Protein AF-Q4SZR5-F1 (afdb_monomer)

Radius of gyration: 27.0 Å; Cα contacts (8 Å, |Δi|>4): 43; chains: 1; bounding box: 65×25×74 Å

Solvent-accessible surface area (backbone atoms only — not comparable to full-atom values): 6116 Å² total; per-residue (Å²): 130,92,48,70,68,60,53,51,50,53,51,52,52,53,49,54,50,51,52,49,64,66,45,40,32,75,77,61,50,35,45,75,34,70,40,99,82,68,83,51,76,39,70,41,80,87,56,91,42,69,51,39,55,54,49,53,54,49,49,46,46,62,72,43,50,47,54,50,49,53,51,50,52,53,53,48,53,51,54,52,52,54,50,52,50,53,51,52,54,50,51,51,54,53,52,50,55,52,53,55,56,54,57,75,66,70,121

Secondary structure (DSSP, 8-state):
---HHHHHHHHHHHHHHHHHHHHTTTTTSS-EEE-TTSS-EEE-TT---HHHHHHHHHHHIIIIIHHHHHHHHHHHHHHHHHHHHHHHHHHHHHHHHHHHHHHHT--

Mean predicted aligned error: 8.7 Å

Nearest PDB structures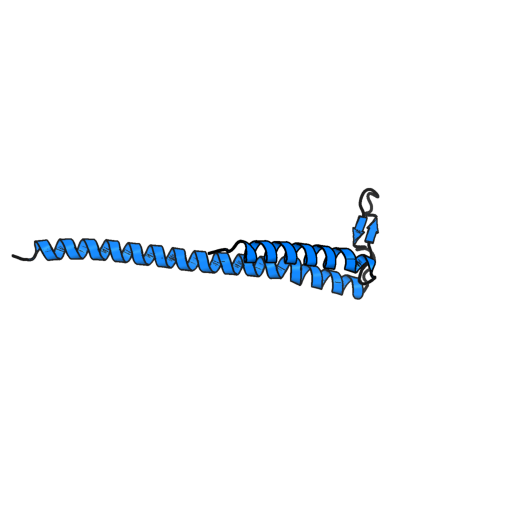 (foldseek):
  2z73-assembly1_A  TM=9.036E-01  e=9.164E-04  unclassified
  2ziy-assembly1_A  TM=9.005E-01  e=2.629E-03  unclassified
  9epq-assembly1_R  TM=8.515E-01  e=2.999E-03  Hasarius adansoni
  8gcp-assembly1_R  TM=8.407E-01  e=5.813E-02  Homo sapiens
  7d7m-assembly1_A  TM=8.145E-01  e=2.476E-01  Homo sapiens

InterPro domains:
  IPR000276 G protein-coupled receptor, rhodopsin-like [PF00001] (2-86)
  IPR002962 Peropsin [PR01244] (52-66)
  IPR002962 Peropsin [PR01244] (89-103)
  IPR017452 GPCR, rhodopsin-like, 7TM [PS50262] (1-107)
  IPR050125 G-protein coupled receptor opsins [PTHR24240] (8-89)

Foldseek 3Di:
DDDPVNVVVVVVVVVVVVVVLVCCCVVPLWHWDQDPVNPDIDTPPVDPDPSHVVSVVVCCVPVPVVVVVVVVVVVVVVVVVVVVVVVVVVVVVVVVVVVVVVVVVPD

Structure (mmCIF, N/CA/C/O backbone):
data_AF-Q4SZR5-F1
#
_entry.id   AF-Q4SZR5-F1
#
loop_
_atom_site.group_PDB
_atom_site.id
_atom_site.type_symbol
_atom_site.label_atom_id
_atom_site.label_alt_id
_atom_site.label_comp_id
_atom_site.label_asym_id
_atom_site.label_entity_id
_atom_site.label_seq_id
_atom_site.pdbx_PDB_ins_code
_atom_site.Cartn_x
_atom_site.Cartn_y
_atom_site.Cartn_z
_atom_site.occupancy
_atom_site.B_iso_or_equiv
_atom_site.auth_seq_id
_atom_site.auth_comp_id
_atom_site.auth_asym_id
_atom_site.auth_atom_id
_atom_site.pdbx_PDB_model_num
ATOM 1 N N . LYS A 1 1 ? -18.485 -6.786 11.011 1.00 60.16 1 LYS A N 1
ATOM 2 C CA . LYS A 1 1 ? -18.018 -8.195 10.961 1.00 60.16 1 LYS A CA 1
ATOM 3 C C . LYS A 1 1 ? -17.189 -8.350 9.696 1.00 60.16 1 LYS A C 1
ATOM 5 O O . LYS A 1 1 ? -17.708 -8.004 8.644 1.00 60.16 1 LYS A O 1
ATOM 10 N N . MET A 1 2 ? -15.927 -8.775 9.785 1.00 72.12 2 MET A N 1
ATOM 11 C CA . MET A 1 2 ? -15.137 -9.056 8.581 1.00 72.12 2 MET A CA 1
ATOM 12 C C . MET A 1 2 ? -15.718 -10.304 7.918 1.00 72.12 2 MET A C 1
ATOM 14 O O . MET A 1 2 ? -15.687 -11.383 8.505 1.00 72.12 2 MET A O 1
ATOM 18 N N . THR A 1 3 ? -16.331 -10.147 6.749 1.00 91.81 3 THR A N 1
ATOM 19 C CA . THR A 1 3 ? -16.815 -11.280 5.960 1.00 91.81 3 THR A CA 1
ATOM 20 C C . THR A 1 3 ? -15.636 -11.893 5.207 1.00 91.81 3 THR A C 1
ATOM 22 O O . THR A 1 3 ? -14.695 -11.196 4.821 1.00 91.81 3 THR A O 1
ATOM 25 N N . VAL A 1 4 ? -15.678 -13.207 4.978 1.00 88.38 4 VAL A N 1
ATOM 26 C CA . VAL A 1 4 ? -14.623 -13.932 4.241 1.00 88.38 4 VAL A CA 1
ATOM 27 C C . VAL A 1 4 ? -14.418 -13.345 2.837 1.00 88.38 4 VAL A C 1
ATOM 29 O O . VAL A 1 4 ? -13.298 -13.284 2.340 1.00 88.38 4 VAL A O 1
ATOM 32 N N . GLN A 1 5 ? -15.490 -12.830 2.229 1.00 88.12 5 GLN A N 1
ATOM 33 C CA . GLN A 1 5 ? -15.441 -12.140 0.940 1.00 88.12 5 GLN A CA 1
ATOM 34 C C . GLN A 1 5 ? -14.545 -10.895 0.984 1.00 88.12 5 GLN A C 1
ATOM 36 O O . GLN A 1 5 ? -13.669 -10.752 0.135 1.00 88.12 5 GLN A O 1
ATOM 41 N N . SER A 1 6 ? -14.704 -10.026 1.988 1.00 89.12 6 SER A N 1
ATOM 42 C CA . SER A 1 6 ? -13.860 -8.833 2.135 1.00 89.12 6 SER A CA 1
ATOM 43 C C . SER A 1 6 ? -12.396 -9.191 2.392 1.00 89.12 6 SER A C 1
ATOM 45 O O . SER A 1 6 ? -11.511 -8.563 1.823 1.00 89.12 6 SER A O 1
ATOM 47 N N . TYR A 1 7 ? -12.129 -10.223 3.197 1.00 91.25 7 TYR A N 1
ATOM 48 C CA . TYR A 1 7 ? -10.766 -10.696 3.464 1.00 91.25 7 TYR A CA 1
ATOM 49 C C . TYR A 1 7 ? -10.051 -11.173 2.190 1.00 91.25 7 TYR A C 1
ATOM 51 O O . TYR A 1 7 ? -8.935 -10.740 1.903 1.00 91.25 7 TYR A O 1
ATOM 59 N N . ASN A 1 8 ? -10.722 -11.998 1.382 1.00 92.88 8 ASN A N 1
ATOM 60 C CA . ASN A 1 8 ? -10.159 -12.495 0.126 1.00 92.88 8 ASN A CA 1
ATOM 61 C C . ASN A 1 8 ? -9.913 -11.367 -0.887 1.00 92.88 8 ASN A C 1
ATOM 63 O O . ASN A 1 8 ? -8.898 -11.383 -1.581 1.00 92.88 8 ASN A O 1
ATOM 67 N N . LEU A 1 9 ? -10.799 -10.366 -0.945 1.00 93.31 9 LEU A N 1
ATOM 68 C CA . LEU A 1 9 ? -10.613 -9.189 -1.801 1.00 93.31 9 LEU A CA 1
ATOM 69 C C . LEU A 1 9 ? -9.377 -8.375 -1.401 1.00 93.31 9 LEU A C 1
ATOM 71 O O . LEU A 1 9 ? -8.627 -7.949 -2.276 1.00 93.31 9 LEU A O 1
ATOM 75 N N . LEU A 1 10 ? -9.129 -8.196 -0.100 1.00 92.00 10 LEU A N 1
ATOM 76 C CA . LEU A 1 10 ? -7.938 -7.494 0.392 1.00 92.00 10 LEU A CA 1
ATOM 77 C C . LEU A 1 10 ? -6.648 -8.235 0.022 1.00 92.00 10 LEU A C 1
ATOM 79 O O . LEU A 1 10 ? -5.690 -7.607 -0.426 1.00 92.00 10 LEU A O 1
ATOM 83 N N . ILE A 1 11 ? -6.633 -9.564 0.158 1.00 94.06 11 ILE A N 1
ATOM 84 C CA . ILE A 1 11 ? -5.483 -10.385 -0.247 1.00 94.06 11 ILE A CA 1
ATOM 85 C C . ILE A 1 11 ? -5.248 -10.276 -1.751 1.00 94.06 11 ILE A C 1
ATOM 87 O O . ILE A 1 11 ? -4.120 -10.034 -2.178 1.00 94.06 11 ILE A O 1
ATOM 91 N N . ALA A 1 12 ? -6.300 -10.434 -2.555 1.00 95.38 12 ALA A N 1
ATOM 92 C CA . ALA A 1 12 ? -6.191 -10.332 -4.004 1.00 95.38 12 ALA A CA 1
ATOM 93 C C . ALA A 1 12 ? -5.672 -8.947 -4.426 1.00 95.38 12 ALA A C 1
ATOM 95 O O . ALA A 1 12 ? -4.765 -8.860 -5.251 1.00 95.38 12 ALA A O 1
ATOM 96 N N . ALA A 1 13 ? -6.174 -7.872 -3.812 1.00 92.56 13 ALA A N 1
ATOM 97 C CA . ALA A 1 13 ? -5.692 -6.515 -4.055 1.00 92.56 13 ALA A CA 1
ATOM 98 C C . ALA A 1 13 ? -4.209 -6.346 -3.682 1.00 92.56 13 ALA A C 1
ATOM 100 O O . ALA A 1 13 ? -3.456 -5.744 -4.447 1.00 92.56 13 ALA A O 1
ATOM 101 N N . ALA A 1 14 ? -3.766 -6.915 -2.555 1.00 92.88 14 ALA A N 1
ATOM 102 C CA . ALA A 1 14 ? -2.364 -6.873 -2.141 1.00 92.88 14 ALA A CA 1
ATOM 103 C C . ALA A 1 14 ? -1.445 -7.599 -3.139 1.00 92.88 14 ALA A C 1
ATOM 105 O O . ALA A 1 14 ? -0.398 -7.064 -3.509 1.00 92.88 14 ALA A O 1
ATOM 106 N N . TRP A 1 15 ? -1.857 -8.773 -3.625 1.00 95.56 15 TRP A N 1
ATOM 107 C CA . TRP A 1 15 ? -1.125 -9.515 -4.655 1.00 95.56 15 TRP A CA 1
ATOM 108 C C . TRP A 1 15 ? -1.050 -8.759 -5.978 1.00 95.56 15 TRP A C 1
ATOM 110 O O . TRP A 1 15 ? 0.034 -8.630 -6.543 1.00 95.56 15 TRP A O 1
ATOM 120 N N . LEU A 1 16 ? -2.176 -8.223 -6.459 1.00 95.06 16 LEU A N 1
ATOM 121 C CA . LEU A 1 16 ? -2.212 -7.437 -7.694 1.00 95.06 16 LEU A CA 1
ATOM 122 C C . LEU A 1 16 ? -1.304 -6.211 -7.596 1.00 95.06 16 LEU A C 1
ATOM 124 O O . LEU A 1 16 ? -0.533 -5.941 -8.513 1.00 95.06 16 LEU A O 1
ATOM 128 N N . ASN A 1 17 ? -1.341 -5.515 -6.462 1.00 93.25 17 ASN A N 1
ATOM 129 C CA . ASN A 1 17 ? -0.466 -4.384 -6.194 1.00 93.25 17 ASN A CA 1
ATOM 130 C C . ASN A 1 17 ? 1.021 -4.804 -6.176 1.00 93.25 17 ASN A C 1
ATOM 132 O O . ASN A 1 17 ? 1.849 -4.143 -6.800 1.00 93.25 17 ASN A O 1
ATOM 136 N N . ALA A 1 18 ? 1.371 -5.931 -5.547 1.00 92.44 18 ALA A N 1
ATOM 137 C CA . ALA A 1 18 ? 2.746 -6.440 -5.523 1.00 92.44 18 ALA A CA 1
ATOM 138 C C . ALA A 1 18 ? 3.268 -6.831 -6.921 1.00 92.44 18 ALA A C 1
ATOM 140 O O . ALA A 1 18 ? 4.397 -6.495 -7.290 1.00 92.44 18 ALA A O 1
ATOM 141 N N . VAL A 1 19 ? 2.446 -7.503 -7.730 1.00 93.88 19 VAL A N 1
ATOM 142 C CA . VAL A 1 19 ? 2.802 -7.882 -9.109 1.00 93.88 19 VAL A CA 1
ATOM 143 C C . VAL A 1 19 ? 2.910 -6.646 -10.004 1.00 93.88 19 VAL A C 1
ATOM 145 O O . VAL A 1 19 ? 3.837 -6.536 -10.808 1.00 93.88 19 VAL A O 1
ATOM 148 N N . PHE A 1 20 ? 2.011 -5.676 -9.835 1.00 93.31 20 PHE A N 1
ATOM 149 C CA . PHE A 1 20 ? 2.057 -4.415 -10.566 1.00 93.31 20 PHE A CA 1
ATO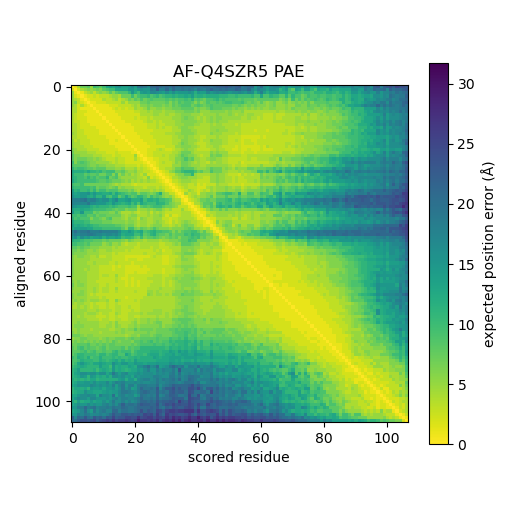M 150 C C . PHE A 1 20 ? 3.371 -3.672 -10.297 1.00 93.31 20 PHE A C 1
ATOM 152 O O . PHE A 1 20 ? 4.134 -3.428 -11.227 1.00 93.31 20 PHE A O 1
ATOM 159 N N . TRP A 1 21 ? 3.707 -3.392 -9.035 1.00 91.75 21 TRP A N 1
ATOM 160 C CA . TRP A 1 21 ? 4.927 -2.639 -8.728 1.00 91.75 21 TRP A CA 1
ATOM 161 C C . TRP A 1 21 ? 6.214 -3.406 -9.050 1.00 91.75 21 TRP A C 1
ATOM 163 O O . TRP A 1 21 ? 7.183 -2.781 -9.461 1.00 91.75 21 TRP A O 1
ATOM 173 N N . SER A 1 22 ? 6.242 -4.738 -8.942 1.00 90.62 22 SER A N 1
ATOM 174 C CA . SER A 1 22 ? 7.436 -5.527 -9.301 1.00 90.62 22 SER A CA 1
ATOM 175 C C . SER A 1 22 ? 7.669 -5.654 -10.812 1.00 90.62 22 SER A C 1
ATOM 177 O O . SER A 1 22 ? 8.813 -5.764 -11.249 1.00 90.62 22 SER A O 1
ATOM 179 N N . SER A 1 23 ? 6.613 -5.602 -11.630 1.00 91.38 23 SER A N 1
ATOM 180 C CA . SER A 1 23 ? 6.735 -5.658 -13.095 1.00 91.38 23 SER A CA 1
ATOM 181 C C . SER A 1 23 ? 7.069 -4.305 -13.728 1.00 91.38 23 SER A C 1
ATOM 183 O O . SER A 1 23 ? 7.742 -4.265 -14.756 1.00 91.38 23 SER A O 1
ATOM 185 N N . MET A 1 24 ? 6.675 -3.187 -13.113 1.00 88.31 24 MET A N 1
ATOM 186 C CA . MET A 1 24 ? 6.904 -1.837 -13.656 1.00 88.31 24 MET A CA 1
ATOM 187 C C . MET A 1 24 ? 8.383 -1.501 -13.970 1.00 88.31 24 MET A C 1
ATOM 189 O O . MET A 1 24 ? 8.639 -0.912 -15.025 1.00 88.31 24 MET A O 1
ATOM 193 N N . PRO A 1 25 ? 9.383 -1.902 -13.158 1.00 86.25 25 PRO A N 1
ATOM 194 C CA . PRO A 1 25 ? 10.798 -1.756 -13.514 1.00 86.25 25 PRO A CA 1
ATOM 195 C C . PRO A 1 25 ? 11.255 -2.630 -14.688 1.00 86.25 25 PRO A C 1
ATOM 197 O O . PRO A 1 25 ? 12.264 -2.328 -15.309 1.00 86.25 25 PRO A O 1
ATOM 200 N N . VAL A 1 26 ? 10.549 -3.715 -15.008 1.00 85.19 26 VAL A N 1
ATOM 201 C CA . VAL A 1 26 ? 10.876 -4.567 -16.167 1.00 85.19 26 VAL A CA 1
ATOM 202 C C . VAL A 1 26 ? 10.333 -3.954 -17.460 1.00 85.19 26 VAL A C 1
ATOM 204 O O . VAL A 1 26 ? 10.953 -4.071 -18.512 1.00 85.19 26 VAL A O 1
ATOM 207 N N . VAL A 1 27 ? 9.201 -3.248 -17.378 1.00 85.00 27 VAL A N 1
ATOM 208 C CA . VAL A 1 27 ? 8.536 -2.587 -18.519 1.00 85.00 27 VAL A CA 1
ATOM 209 C C . VAL A 1 27 ? 9.218 -1.259 -18.910 1.00 85.00 27 VAL A C 1
ATOM 211 O O . VAL A 1 27 ? 8.877 -0.658 -19.925 1.00 85.00 27 VAL A O 1
ATOM 214 N N . GLY A 1 28 ? 10.225 -0.812 -18.151 1.00 81.50 28 GLY A N 1
ATOM 215 C CA . GLY A 1 28 ? 11.063 0.344 -18.496 1.00 81.50 28 GLY A CA 1
ATOM 216 C C . GLY A 1 28 ? 10.724 1.644 -17.763 1.00 81.50 28 GLY A C 1
ATOM 217 O O . GLY A 1 28 ? 11.305 2.683 -18.073 1.00 81.50 28 GLY A O 1
ATOM 218 N N . TRP A 1 29 ? 9.825 1.618 -16.769 1.00 85.00 29 TRP A N 1
ATOM 219 C CA . TRP A 1 29 ? 9.602 2.787 -15.902 1.00 85.00 29 TRP A CA 1
ATOM 220 C C . TRP A 1 29 ? 10.778 3.007 -14.931 1.00 85.00 29 TRP A C 1
ATOM 222 O O . TRP A 1 29 ? 11.153 4.138 -14.617 1.00 85.00 29 TRP A O 1
ATOM 232 N N . ALA A 1 30 ? 11.416 1.915 -14.518 1.00 87.50 30 ALA A N 1
ATOM 233 C CA . ALA A 1 30 ? 12.700 1.890 -13.826 1.00 87.50 30 ALA A CA 1
ATOM 234 C C . ALA A 1 30 ? 13.569 0.775 -14.437 1.00 87.50 30 ALA A C 1
ATOM 236 O O . ALA A 1 30 ? 13.227 0.249 -15.491 1.00 87.50 30 ALA A O 1
ATOM 237 N N . ALA A 1 31 ? 14.694 0.431 -13.812 1.00 85.69 31 ALA A N 1
ATOM 238 C CA . ALA A 1 31 ? 15.534 -0.686 -14.240 1.00 85.69 31 ALA A CA 1
ATOM 239 C C . ALA A 1 31 ? 16.088 -1.427 -13.021 1.00 85.69 31 ALA A C 1
ATOM 241 O O . ALA A 1 31 ? 16.408 -0.796 -12.012 1.00 85.69 31 ALA A O 1
ATOM 242 N N . TYR A 1 32 ? 16.234 -2.747 -13.126 1.00 87.19 32 TYR A N 1
ATOM 243 C CA . TYR A 1 32 ? 16.969 -3.551 -12.151 1.00 87.19 32 TYR A CA 1
ATOM 244 C C . TYR A 1 32 ? 18.454 -3.610 -12.527 1.00 87.19 32 TYR A C 1
ATOM 246 O O . TYR A 1 32 ? 18.797 -3.771 -13.697 1.00 87.19 32 TYR A O 1
ATOM 254 N N . ALA A 1 33 ? 19.333 -3.477 -11.539 1.00 86.12 33 ALA A N 1
ATOM 255 C CA . ALA A 1 33 ? 20.775 -3.617 -11.688 1.00 86.12 33 ALA A CA 1
ATOM 256 C C . ALA A 1 33 ? 21.355 -4.447 -10.527 1.00 86.12 33 ALA A C 1
ATOM 258 O O . ALA A 1 33 ? 20.791 -4.450 -9.428 1.00 86.12 33 ALA A O 1
ATOM 259 N N . PRO A 1 34 ? 22.467 -5.164 -10.751 1.00 85.75 34 PRO A N 1
ATOM 260 C CA . PRO A 1 34 ? 23.158 -5.870 -9.682 1.00 85.75 34 PRO A CA 1
ATOM 261 C C . PRO A 1 34 ? 23.711 -4.883 -8.647 1.00 85.75 34 PRO A C 1
ATOM 263 O O . PRO A 1 34 ? 24.256 -3.831 -8.992 1.00 85.75 34 PRO A O 1
ATOM 266 N N . ASP A 1 35 ? 23.553 -5.239 -7.377 1.00 84.50 35 ASP A N 1
ATOM 267 C CA . ASP A 1 35 ? 24.125 -4.524 -6.235 1.00 84.50 35 ASP A CA 1
ATOM 268 C C . ASP A 1 35 ? 25.674 -4.633 -6.243 1.00 84.50 35 ASP A C 1
ATOM 270 O O . ASP A 1 35 ? 26.199 -5.566 -6.859 1.00 84.50 35 ASP A O 1
ATOM 274 N N . PRO A 1 36 ? 26.453 -3.746 -5.580 1.00 78.50 36 PRO A N 1
ATOM 275 C CA . PRO A 1 36 ? 27.924 -3.776 -5.612 1.00 78.50 36 PRO A CA 1
ATOM 276 C C . PRO A 1 36 ? 28.537 -5.092 -5.125 1.00 78.50 36 PRO A C 1
ATOM 278 O O . PRO A 1 36 ? 29.675 -5.408 -5.459 1.00 78.50 36 PRO A O 1
ATOM 281 N N . THR A 1 37 ? 27.783 -5.851 -4.329 1.00 80.88 37 THR A N 1
ATOM 282 C CA . THR A 1 37 ? 28.155 -7.182 -3.839 1.00 80.88 37 THR A CA 1
ATOM 283 C C . THR A 1 37 ? 28.024 -8.280 -4.901 1.00 80.88 37 THR A C 1
ATOM 285 O O . THR A 1 37 ? 28.550 -9.373 -4.713 1.00 80.88 37 THR A O 1
ATOM 288 N N . GLY A 1 38 ? 27.315 -8.022 -6.005 1.00 81.00 38 GLY A N 1
ATOM 289 C CA . GLY A 1 38 ? 27.076 -8.969 -7.098 1.00 81.00 38 GLY A CA 1
ATOM 290 C C . GLY A 1 38 ? 26.159 -10.151 -6.753 1.00 81.00 38 GLY A C 1
ATOM 291 O O . GLY A 1 38 ? 25.865 -10.958 -7.629 1.00 81.00 38 GLY A O 1
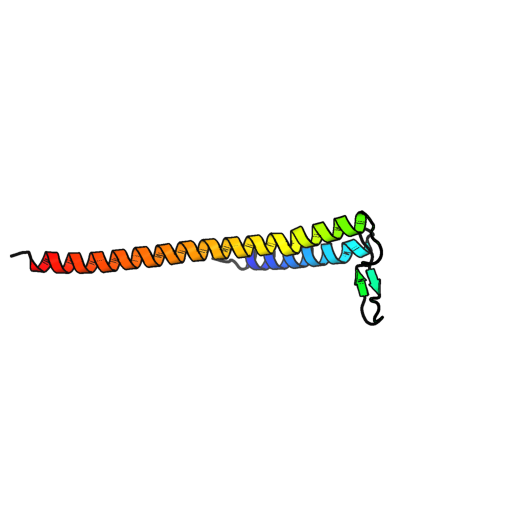ATOM 292 N N . ALA A 1 39 ? 25.694 -10.263 -5.505 1.00 86.88 39 ALA A N 1
ATOM 293 C CA . ALA A 1 39 ? 24.891 -11.390 -5.028 1.00 86.88 39 ALA A CA 1
ATOM 294 C C . ALA A 1 39 ? 23.376 -11.180 -5.192 1.00 86.88 39 ALA A C 1
ATOM 296 O O . ALA A 1 39 ? 22.614 -12.145 -5.210 1.00 86.88 39 ALA A O 1
ATOM 297 N N . THR A 1 40 ? 22.923 -9.928 -5.299 1.00 89.56 40 THR A N 1
ATOM 298 C CA . THR A 1 40 ? 21.501 -9.572 -5.377 1.00 89.56 40 THR A CA 1
ATOM 299 C C . THR A 1 40 ? 21.244 -8.555 -6.486 1.00 89.56 40 THR A C 1
ATOM 301 O O . THR A 1 40 ? 22.115 -7.770 -6.866 1.00 89.56 40 THR A O 1
ATOM 304 N N . CYS A 1 41 ? 20.026 -8.579 -7.027 1.00 85.94 41 CYS A N 1
ATOM 305 C CA . CYS A 1 41 ? 19.537 -7.556 -7.945 1.00 85.94 41 CYS A CA 1
ATOM 306 C C . CYS A 1 41 ? 18.648 -6.584 -7.171 1.00 85.94 41 CYS A C 1
ATOM 308 O O . CYS A 1 41 ? 17.748 -7.005 -6.443 1.00 85.94 41 CYS A O 1
ATOM 310 N N . THR A 1 42 ? 18.884 -5.288 -7.342 1.00 86.81 42 THR A N 1
ATOM 311 C CA . THR A 1 42 ? 18.070 -4.218 -6.758 1.00 86.81 42 THR A CA 1
ATOM 312 C C . THR A 1 42 ? 17.694 -3.219 -7.844 1.00 86.81 42 THR A C 1
ATOM 314 O O . THR A 1 42 ? 18.110 -3.338 -8.997 1.00 86.81 42 THR A O 1
ATOM 317 N N . ILE A 1 43 ? 16.841 -2.254 -7.527 1.00 85.38 43 ILE A N 1
ATOM 318 C CA . ILE A 1 43 ? 16.552 -1.172 -8.469 1.00 85.38 43 ILE A CA 1
ATOM 319 C C . ILE A 1 43 ? 17.823 -0.343 -8.703 1.00 85.38 43 ILE A C 1
ATOM 321 O O . ILE A 1 43 ? 18.637 -0.160 -7.803 1.00 85.38 43 ILE A O 1
ATOM 325 N N . ASN A 1 44 ? 18.038 0.124 -9.930 1.00 85.00 44 ASN A N 1
ATOM 326 C CA . ASN A 1 44 ? 19.273 0.796 -10.316 1.00 85.00 44 ASN A CA 1
ATOM 327 C C . ASN A 1 44 ? 19.351 2.223 -9.747 1.00 85.00 44 ASN A C 1
ATOM 329 O O . ASN A 1 44 ? 19.057 3.197 -10.437 1.00 85.00 44 ASN A O 1
ATOM 333 N N . TRP A 1 45 ? 19.820 2.347 -8.505 1.00 78.62 45 TRP A N 1
ATOM 334 C CA . TRP A 1 45 ? 20.033 3.627 -7.816 1.00 78.62 45 TRP A CA 1
ATOM 335 C C . TRP A 1 45 ? 21.111 4.509 -8.456 1.00 78.62 45 TRP A C 1
ATOM 337 O O . TRP A 1 45 ? 21.229 5.688 -8.128 1.00 78.62 45 TRP A O 1
ATOM 347 N N . ARG A 1 46 ? 21.939 3.949 -9.346 1.00 75.88 46 ARG A N 1
ATOM 348 C CA . ARG A 1 46 ? 23.082 4.654 -9.936 1.00 75.88 46 ARG A CA 1
ATOM 349 C C . ARG A 1 46 ? 22.679 5.556 -11.101 1.00 75.88 46 ARG A C 1
ATOM 351 O O . ARG A 1 46 ? 23.451 6.433 -11.479 1.00 75.88 46 ARG A O 1
ATOM 358 N N . GLN A 1 47 ? 21.482 5.364 -11.654 1.00 73.25 47 GLN A N 1
ATOM 359 C CA . GLN A 1 47 ? 20.928 6.212 -12.704 1.00 73.25 47 GLN A CA 1
ATOM 360 C C . GLN A 1 47 ? 19.882 7.173 -12.129 1.00 73.25 47 GLN A C 1
ATOM 362 O O . GLN A 1 47 ? 18.747 6.790 -11.858 1.00 73.25 47 GLN A O 1
ATOM 367 N N . ASN A 1 48 ? 20.247 8.450 -11.996 1.00 75.62 48 ASN A N 1
ATOM 368 C CA . ASN A 1 48 ? 19.352 9.500 -11.504 1.00 75.62 48 ASN A CA 1
ATOM 369 C C . ASN A 1 48 ? 18.442 10.061 -12.614 1.00 75.62 48 ASN A C 1
ATOM 371 O O . ASN A 1 48 ? 18.455 11.255 -12.913 1.00 75.62 48 ASN A O 1
ATOM 375 N N . ASN A 1 49 ? 17.685 9.183 -13.270 1.00 84.50 49 ASN A N 1
ATOM 376 C CA . ASN A 1 49 ? 16.733 9.571 -14.307 1.00 84.50 49 ASN A CA 1
ATOM 377 C C . ASN A 1 49 ? 15.400 10.017 -13.687 1.00 84.50 49 ASN A C 1
ATOM 379 O O . ASN A 1 49 ? 14.973 9.496 -12.656 1.00 84.50 49 ASN A O 1
ATOM 383 N N . VAL A 1 50 ? 14.684 10.922 -14.360 1.00 85.25 50 VAL A N 1
ATOM 384 C CA . VAL A 1 50 ? 13.353 11.386 -13.918 1.00 85.25 50 VAL A CA 1
ATOM 385 C C . VAL A 1 50 ? 12.372 10.215 -13.774 1.00 85.25 50 VAL A C 1
ATOM 387 O O . VAL A 1 50 ? 11.624 10.155 -12.799 1.00 85.25 50 VAL A O 1
ATOM 390 N N . SER A 1 51 ? 12.429 9.235 -14.683 1.00 86.31 51 SER A N 1
ATOM 391 C CA . SER A 1 51 ? 11.609 8.018 -14.623 1.00 86.31 51 SER A CA 1
ATOM 392 C C . SER A 1 51 ? 11.842 7.229 -13.330 1.00 86.31 51 SER A C 1
ATOM 394 O O . SER A 1 51 ? 10.883 6.880 -12.645 1.00 86.31 51 SER A O 1
ATOM 396 N N . PHE A 1 52 ? 13.105 7.060 -12.924 1.00 87.81 52 PHE A N 1
ATOM 397 C CA . PHE A 1 52 ? 13.479 6.363 -11.692 1.00 87.81 52 PHE A CA 1
ATOM 398 C C . PHE A 1 52 ? 12.956 7.071 -10.433 1.00 87.81 52 PHE A C 1
ATOM 400 O O . PHE A 1 52 ? 12.380 6.433 -9.546 1.00 87.81 52 PHE A O 1
ATOM 407 N N . ILE A 1 53 ? 13.109 8.398 -10.373 1.00 88.75 53 ILE A N 1
ATOM 408 C CA . ILE A 1 53 ? 12.607 9.215 -9.260 1.00 88.75 53 ILE A CA 1
ATOM 409 C C . ILE A 1 53 ? 11.079 9.117 -9.186 1.00 88.75 53 ILE A C 1
ATOM 411 O O . ILE A 1 53 ? 10.531 8.884 -8.108 1.00 88.75 53 ILE A O 1
ATOM 415 N N . SER A 1 54 ? 10.392 9.242 -10.327 1.00 91.25 54 SER A N 1
ATOM 416 C CA . SER A 1 54 ? 8.926 9.174 -10.390 1.00 91.25 54 SER A CA 1
ATOM 417 C C . SER A 1 54 ? 8.385 7.820 -9.919 1.00 91.25 54 SER A C 1
ATOM 419 O O . SER A 1 54 ? 7.456 7.781 -9.114 1.00 91.25 54 SER A O 1
ATOM 421 N N . TYR A 1 55 ? 9.020 6.721 -10.337 1.00 91.06 55 TYR A N 1
ATOM 422 C CA . TYR A 1 55 ? 8.677 5.370 -9.906 1.00 91.06 55 TYR A CA 1
ATOM 423 C C . TYR A 1 55 ? 8.878 5.200 -8.395 1.00 91.06 55 TYR A C 1
ATOM 425 O O . TYR A 1 55 ? 7.971 4.760 -7.689 1.00 91.06 55 TYR A O 1
ATOM 433 N N . THR A 1 56 ? 10.037 5.612 -7.877 1.00 90.81 56 THR A N 1
ATOM 434 C CA . THR A 1 56 ? 10.370 5.465 -6.452 1.00 90.81 56 THR A CA 1
ATOM 435 C C . THR A 1 56 ? 9.408 6.261 -5.568 1.00 90.81 56 THR A C 1
ATOM 437 O O . THR A 1 56 ? 8.881 5.729 -4.589 1.00 90.81 56 THR A O 1
ATOM 440 N N . MET A 1 57 ? 9.106 7.510 -5.938 1.00 92.75 57 MET A N 1
ATOM 441 C CA . MET A 1 57 ? 8.143 8.346 -5.213 1.00 92.75 57 MET A CA 1
ATOM 442 C C . MET A 1 57 ? 6.726 7.760 -5.242 1.00 92.75 57 MET A C 1
ATOM 444 O O . MET A 1 57 ? 6.036 7.776 -4.219 1.00 92.75 57 MET A O 1
ATOM 448 N N . ALA A 1 58 ? 6.296 7.207 -6.380 1.00 92.56 58 ALA A N 1
ATOM 449 C CA . ALA A 1 58 ? 4.990 6.565 -6.504 1.00 92.56 58 ALA A CA 1
ATOM 450 C C . ALA A 1 58 ? 4.888 5.305 -5.626 1.00 92.56 58 ALA A C 1
ATOM 452 O O . ALA A 1 58 ? 3.928 5.165 -4.864 1.00 92.56 58 ALA A O 1
ATOM 453 N N . VAL A 1 59 ? 5.905 4.435 -5.658 1.00 93.12 59 VAL A N 1
ATOM 454 C CA . VAL A 1 59 ? 5.960 3.218 -4.833 1.00 93.12 59 VAL A CA 1
ATOM 455 C C . VAL A 1 59 ? 5.907 3.560 -3.349 1.00 93.12 59 VAL A C 1
ATOM 457 O O . VAL A 1 59 ? 5.109 2.957 -2.633 1.00 93.12 59 VAL A O 1
ATOM 460 N N . ILE A 1 60 ? 6.702 4.529 -2.884 1.00 94.19 60 ILE A N 1
ATOM 461 C CA . ILE A 1 60 ? 6.702 4.960 -1.477 1.00 94.19 60 ILE A CA 1
ATOM 462 C C . ILE A 1 60 ? 5.328 5.519 -1.093 1.00 94.19 60 ILE A C 1
ATOM 464 O O . ILE A 1 60 ? 4.771 5.162 -0.056 1.00 94.19 60 ILE A O 1
ATOM 468 N N . SER A 1 61 ? 4.738 6.359 -1.938 1.00 94.31 61 SER A N 1
ATOM 469 C CA . SER A 1 61 ? 3.443 6.974 -1.633 1.00 94.31 61 SER A CA 1
ATOM 470 C C . SER A 1 61 ? 2.333 5.928 -1.487 1.00 94.31 61 SER A C 1
ATOM 472 O O . SER A 1 61 ? 1.570 5.950 -0.520 1.00 94.31 61 SER A O 1
ATOM 474 N N . VAL A 1 62 ? 2.268 4.968 -2.408 1.00 92.94 62 VAL A N 1
ATOM 475 C CA . VAL A 1 62 ? 1.186 3.975 -2.441 1.00 92.94 62 VAL A CA 1
ATOM 476 C C . VAL A 1 62 ? 1.422 2.820 -1.469 1.00 92.94 62 VAL A C 1
ATOM 478 O O . VAL A 1 62 ? 0.488 2.393 -0.801 1.00 92.94 62 VAL A O 1
ATOM 481 N N . ASN A 1 63 ? 2.649 2.309 -1.358 1.00 93.00 63 ASN A N 1
ATOM 482 C CA . ASN A 1 63 ? 2.935 1.109 -0.562 1.00 93.00 63 ASN A CA 1
ATOM 483 C C . ASN A 1 63 ? 3.366 1.413 0.873 1.00 93.00 63 ASN A C 1
ATOM 485 O O . ASN A 1 63 ? 3.352 0.512 1.707 1.00 93.00 63 ASN A O 1
ATOM 489 N N . PHE A 1 64 ? 3.760 2.651 1.172 1.00 92.88 64 PHE A N 1
ATOM 490 C CA . PHE A 1 64 ? 4.219 3.025 2.506 1.00 92.88 64 PHE A CA 1
ATOM 491 C C . PHE A 1 64 ? 3.320 4.084 3.135 1.00 92.88 64 PHE A C 1
ATOM 493 O O . PHE A 1 64 ? 2.721 3.825 4.177 1.00 92.88 64 PHE A O 1
ATOM 500 N N . ILE A 1 65 ? 3.147 5.242 2.489 1.00 95.88 65 ILE A N 1
ATOM 501 C CA . ILE A 1 65 ? 2.372 6.348 3.078 1.00 95.88 65 ILE A CA 1
ATOM 502 C C . ILE A 1 65 ? 0.902 5.956 3.262 1.00 95.88 65 ILE A C 1
ATOM 504 O O . ILE A 1 65 ? 0.353 6.160 4.344 1.00 95.88 65 ILE A O 1
ATOM 508 N N . LEU A 1 66 ? 0.269 5.361 2.247 1.00 92.88 66 LEU A N 1
ATOM 509 C CA . LEU A 1 66 ? -1.136 4.959 2.339 1.00 92.88 66 LEU A CA 1
ATOM 510 C C . LEU A 1 66 ? -1.370 3.901 3.440 1.00 92.88 66 LEU A C 1
ATOM 512 O O . LEU A 1 66 ? -2.224 4.143 4.297 1.00 92.88 66 LEU A O 1
ATOM 516 N N . PRO A 1 67 ? -0.617 2.783 3.522 1.00 93.06 67 PRO A N 1
ATOM 517 C CA . PRO A 1 67 ? -0.756 1.836 4.629 1.00 93.06 67 PRO A CA 1
ATOM 518 C C . PRO A 1 67 ? -0.469 2.445 6.003 1.00 93.06 67 PRO A C 1
ATOM 520 O O . PRO A 1 67 ? -1.193 2.154 6.956 1.00 93.06 67 PRO A O 1
ATOM 523 N N . LEU A 1 68 ? 0.529 3.327 6.119 1.00 95.75 68 LEU A N 1
ATOM 524 C CA . LEU A 1 68 ? 0.802 4.037 7.372 1.00 95.75 68 LEU A CA 1
ATOM 525 C C . LEU A 1 68 ? -0.361 4.932 7.791 1.00 95.75 68 LEU A C 1
ATOM 527 O O . LEU A 1 68 ? -0.728 4.946 8.966 1.00 95.75 68 LEU A O 1
ATOM 531 N N . PHE A 1 69 ? -0.964 5.651 6.847 1.00 96.19 69 PHE A N 1
ATOM 532 C CA . PHE A 1 69 ? -2.121 6.492 7.121 1.00 96.19 69 PHE A CA 1
ATOM 533 C C . PHE A 1 69 ? -3.319 5.661 7.592 1.00 96.19 69 PHE A C 1
ATOM 535 O O . PHE A 1 69 ? -3.955 6.012 8.585 1.00 96.19 69 PHE A O 1
ATOM 542 N N . VAL A 1 70 ? -3.588 4.525 6.938 1.00 94.94 70 VAL A N 1
ATOM 543 C CA . VAL A 1 70 ? -4.645 3.590 7.354 1.00 94.94 70 VAL A CA 1
ATOM 544 C C . VAL A 1 70 ? -4.387 3.075 8.771 1.00 94.94 70 VAL A C 1
ATOM 546 O O . VAL A 1 70 ? -5.290 3.107 9.605 1.00 94.94 70 VAL A O 1
ATOM 549 N N . MET A 1 71 ? -3.155 2.657 9.074 1.00 95.81 71 MET A N 1
ATOM 550 C CA . MET A 1 71 ? -2.771 2.209 10.417 1.00 95.81 71 MET A CA 1
ATOM 551 C C . MET A 1 71 ? -2.985 3.313 11.454 1.00 95.81 71 MET A C 1
ATOM 553 O O . MET A 1 71 ? -3.643 3.086 12.470 1.00 95.81 71 MET A O 1
ATOM 557 N N . PHE A 1 72 ? -2.486 4.520 11.183 1.00 96.94 72 PHE A N 1
ATOM 558 C CA . PHE A 1 72 ? -2.640 5.668 12.072 1.00 96.94 72 PHE A CA 1
ATOM 559 C C . PHE A 1 72 ? -4.114 5.994 12.330 1.00 96.94 72 PHE A C 1
ATOM 561 O O . PHE A 1 72 ? -4.516 6.145 13.483 1.00 96.94 72 PHE A O 1
ATOM 568 N N . TYR A 1 73 ? -4.935 6.036 11.279 1.00 96.62 73 TYR A N 1
ATOM 569 C CA . TYR A 1 73 ? -6.367 6.288 11.393 1.00 96.62 73 TYR A CA 1
ATOM 570 C C . TYR A 1 73 ? -7.065 5.220 12.245 1.00 96.62 73 TYR A C 1
ATOM 572 O O . TYR A 1 73 ? -7.800 5.556 13.176 1.00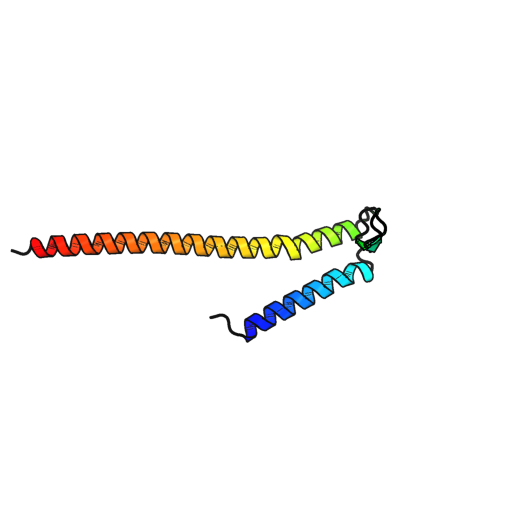 96.62 73 TYR A O 1
ATOM 580 N N . CYS A 1 74 ? -6.810 3.936 11.989 1.00 95.12 74 CYS A N 1
ATOM 581 C CA . CYS A 1 74 ? -7.382 2.842 12.773 1.00 95.12 74 CYS A CA 1
ATOM 582 C C . CYS A 1 74 ? -7.003 2.953 14.259 1.00 95.12 74 CYS A C 1
ATOM 584 O O . CYS A 1 74 ? -7.882 2.912 15.122 1.00 95.12 74 CYS A O 1
ATOM 586 N N . TYR A 1 75 ? -5.722 3.165 14.570 1.00 95.62 75 TYR A N 1
ATOM 587 C CA . TYR A 1 75 ? -5.261 3.294 15.956 1.00 95.62 75 TYR A CA 1
ATOM 588 C C . TYR A 1 75 ? -5.772 4.554 16.652 1.00 95.62 75 TYR A C 1
ATOM 590 O O . TYR A 1 75 ? -6.081 4.511 17.848 1.00 95.62 75 TYR A O 1
ATOM 598 N N . TYR A 1 76 ? -5.896 5.660 15.922 1.00 96.31 76 TYR A N 1
ATOM 599 C CA . TYR A 1 76 ? -6.472 6.890 16.445 1.00 96.31 76 TYR A CA 1
ATOM 600 C C . TYR A 1 76 ? -7.926 6.671 16.871 1.00 96.31 76 TYR A C 1
ATOM 602 O O . TYR A 1 76 ? -8.276 6.954 18.018 1.00 96.31 76 TYR A O 1
ATOM 610 N N . ASN A 1 77 ? -8.749 6.085 15.996 1.00 94.81 77 ASN A N 1
ATOM 611 C CA . ASN A 1 77 ? -10.149 5.792 16.310 1.00 94.81 77 ASN A CA 1
ATOM 612 C C . ASN A 1 77 ? -10.280 4.844 17.504 1.00 94.81 77 ASN A C 1
ATOM 614 O O . ASN A 1 77 ? -11.043 5.129 18.423 1.00 94.81 77 ASN A O 1
ATOM 618 N N . VAL A 1 78 ? -9.481 3.772 17.551 1.00 95.50 78 VAL A N 1
ATOM 619 C CA . VAL A 1 78 ? -9.469 2.851 18.700 1.00 95.50 78 VAL A CA 1
ATOM 620 C C . VAL A 1 78 ? -9.118 3.594 19.989 1.00 95.50 78 VAL A C 1
ATOM 622 O O . VAL A 1 78 ? -9.784 3.415 21.005 1.00 95.50 78 VAL A O 1
ATOM 625 N N . SER A 1 79 ? -8.118 4.475 19.953 1.00 94.00 79 SER A N 1
ATOM 626 C CA . SER A 1 79 ? -7.711 5.259 21.124 1.00 94.00 79 SER A CA 1
ATOM 627 C C . SER A 1 79 ? -8.820 6.194 21.608 1.00 94.00 79 SER A C 1
ATOM 629 O O . SER A 1 79 ? -9.039 6.314 22.815 1.00 94.00 79 SER A O 1
ATOM 631 N N . VAL A 1 80 ?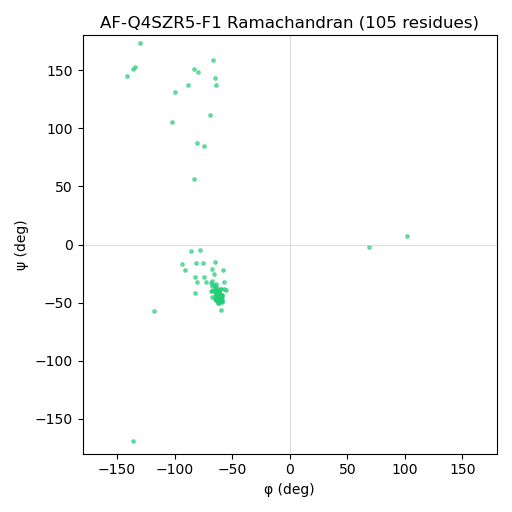 -9.538 6.841 20.687 1.00 94.94 80 VAL A N 1
ATOM 632 C CA . VAL A 1 80 ? -10.689 7.698 21.011 1.00 94.94 80 VAL A CA 1
ATOM 633 C C . VAL A 1 80 ? -11.818 6.874 21.628 1.00 94.94 80 VAL A C 1
ATOM 635 O O . VAL A 1 80 ? -12.303 7.230 22.703 1.00 94.94 80 VAL A O 1
ATOM 638 N N . THR A 1 81 ? -12.178 5.739 21.025 1.00 94.06 81 THR A N 1
ATOM 639 C CA . THR A 1 81 ? -13.223 4.849 21.550 1.00 94.06 81 THR A CA 1
ATOM 640 C C . THR A 1 81 ? -12.866 4.302 22.932 1.00 94.06 81 THR A C 1
ATOM 642 O O . THR A 1 81 ? -13.711 4.290 23.822 1.00 94.06 81 THR A O 1
ATOM 645 N N . VAL A 1 82 ? -11.611 3.906 23.167 1.00 94.1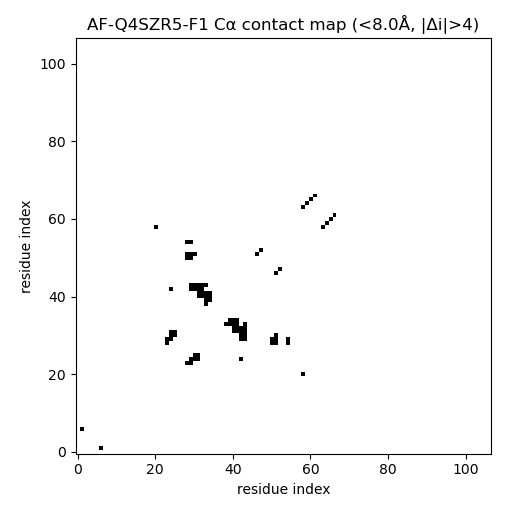9 82 VAL A N 1
ATOM 646 C CA . VAL A 1 82 ? -11.157 3.422 24.483 1.00 94.19 82 VAL A CA 1
ATOM 647 C C . VAL A 1 82 ? -11.214 4.530 25.538 1.00 94.19 82 VAL A C 1
ATOM 649 O O . VAL A 1 82 ? -11.622 4.273 26.673 1.00 94.19 82 VAL A O 1
ATOM 652 N N . LYS A 1 83 ? -10.845 5.770 25.187 1.00 92.69 83 LYS A N 1
ATOM 653 C CA . LYS A 1 83 ? -10.970 6.924 26.094 1.00 92.69 83 LYS A CA 1
ATOM 654 C C . LYS A 1 83 ? -12.430 7.200 26.456 1.00 92.69 83 LYS A C 1
ATOM 656 O O . LYS A 1 83 ? -12.730 7.377 27.633 1.00 92.69 83 LYS A O 1
ATOM 661 N N . GLN A 1 84 ? -13.327 7.185 25.471 1.00 91.81 84 GLN A N 1
ATOM 662 C CA . GLN A 1 84 ? -14.767 7.360 25.688 1.00 91.81 84 GLN A CA 1
ATOM 663 C C . GLN A 1 84 ? -15.350 6.236 26.549 1.00 91.81 84 GLN A C 1
ATOM 665 O O . GLN A 1 84 ? -16.072 6.508 27.501 1.00 91.81 84 GLN A O 1
ATOM 670 N N . TYR A 1 85 ? -14.975 4.984 26.279 1.00 92.50 85 TYR A N 1
ATOM 671 C CA . TYR A 1 85 ? -15.404 3.840 27.079 1.00 92.50 85 TYR A CA 1
ATOM 672 C C . TYR A 1 85 ? -14.969 3.980 28.544 1.00 92.50 85 TYR A C 1
ATOM 674 O O . TYR A 1 85 ? -15.791 3.809 29.439 1.00 92.50 85 TYR A O 1
ATOM 682 N N . LYS A 1 86 ? -13.710 4.359 28.813 1.00 91.38 86 LYS A N 1
ATOM 683 C CA . LYS A 1 86 ? -13.232 4.610 30.186 1.00 91.38 86 LYS A CA 1
ATOM 684 C C . LYS A 1 86 ? -13.996 5.744 30.879 1.00 91.38 86 LYS A C 1
ATOM 686 O O . LYS A 1 86 ? -14.326 5.603 32.051 1.00 91.38 86 LYS A O 1
ATOM 691 N N . ALA A 1 87 ? -14.282 6.839 30.173 1.00 91.12 87 ALA A N 1
ATOM 692 C CA . ALA A 1 87 ? -15.043 7.959 30.725 1.00 91.12 87 ALA A CA 1
ATOM 693 C C . ALA A 1 87 ? -16.483 7.550 31.077 1.00 91.12 87 ALA A C 1
ATOM 695 O O . ALA A 1 87 ? -16.928 7.814 32.190 1.00 91.12 87 ALA A O 1
ATOM 696 N N . ASN A 1 88 ? -17.169 6.837 30.179 1.00 91.56 88 ASN A N 1
ATOM 697 C CA . ASN A 1 88 ? -18.529 6.349 30.419 1.00 91.56 88 ASN A CA 1
ATOM 698 C C . ASN A 1 88 ? -18.582 5.363 31.595 1.00 91.56 88 ASN A C 1
ATOM 700 O O . ASN A 1 88 ? -19.430 5.516 32.460 1.00 91.56 88 ASN A O 1
ATOM 704 N N . ASN A 1 89 ? -17.634 4.421 31.691 1.00 91.44 89 ASN A N 1
ATOM 705 C CA . ASN A 1 89 ? -17.573 3.491 32.829 1.00 91.44 89 ASN A CA 1
ATOM 706 C C . ASN A 1 89 ? -17.309 4.207 34.168 1.00 91.44 89 ASN A C 1
ATOM 708 O O . ASN A 1 89 ? -17.815 3.778 35.199 1.00 91.44 89 ASN A O 1
ATOM 712 N N . CYS A 1 90 ? -16.521 5.289 34.172 1.00 86.56 90 CYS A N 1
ATOM 713 C CA . CYS A 1 90 ? -16.305 6.108 35.370 1.00 86.56 90 CYS A CA 1
ATOM 714 C C . CYS A 1 90 ? -17.589 6.841 35.787 1.00 86.56 90 CYS A C 1
ATOM 716 O O . CYS A 1 90 ? -17.958 6.823 36.957 1.00 86.56 90 CYS A O 1
ATOM 718 N N . LEU A 1 91 ? -18.299 7.437 34.824 1.00 88.56 91 LEU A N 1
ATOM 719 C CA . LEU A 1 91 ? -19.586 8.082 35.082 1.00 88.56 91 LEU A CA 1
ATOM 720 C C . LEU A 1 91 ? -20.630 7.082 35.581 1.00 88.56 91 LEU A C 1
ATOM 722 O O . LEU A 1 91 ? -21.324 7.385 36.544 1.00 88.56 91 LEU A O 1
ATOM 726 N N . ASP A 1 92 ? -20.717 5.894 34.981 1.00 87.94 92 ASP A N 1
ATOM 727 C CA . ASP A 1 92 ? -21.611 4.829 35.446 1.00 87.94 92 ASP A CA 1
ATOM 728 C C . ASP A 1 92 ? -21.287 4.411 36.885 1.00 87.94 92 ASP A C 1
ATOM 730 O O . ASP A 1 92 ? -22.197 4.288 37.701 1.00 87.94 92 ASP A O 1
ATOM 734 N N . ASN A 1 93 ? -20.005 4.260 37.234 1.00 87.62 93 ASN A N 1
ATOM 735 C CA . ASN A 1 93 ? -19.599 3.941 38.604 1.00 87.62 93 ASN A CA 1
ATOM 736 C C . ASN A 1 93 ? -20.005 5.039 39.606 1.00 87.62 93 ASN A C 1
ATOM 738 O O . ASN A 1 93 ? -20.576 4.729 40.647 1.00 87.62 93 ASN A O 1
ATOM 742 N N . ILE A 1 94 ? -19.797 6.313 39.259 1.00 88.19 94 ILE A N 1
ATOM 743 C CA . ILE A 1 94 ? -20.227 7.455 4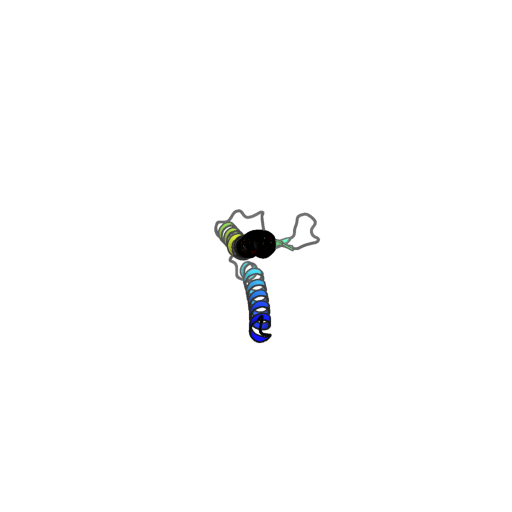0.079 1.00 88.19 94 ILE A CA 1
ATOM 744 C C . ILE A 1 94 ? -21.759 7.487 40.209 1.00 88.19 94 ILE A C 1
ATOM 746 O O . ILE A 1 94 ? -22.279 7.695 41.302 1.00 88.19 94 ILE A O 1
ATOM 750 N N . ASN A 1 95 ? -22.495 7.261 39.116 1.00 89.50 95 ASN A N 1
ATOM 751 C CA . ASN A 1 95 ? -23.960 7.213 39.125 1.00 89.50 95 ASN A CA 1
ATOM 752 C C . ASN A 1 95 ? -24.497 6.117 40.061 1.00 89.50 95 ASN A C 1
ATOM 754 O O . ASN A 1 95 ? -25.496 6.352 40.741 1.00 89.50 95 ASN A O 1
ATOM 758 N N . ILE A 1 96 ? -23.837 4.953 40.122 1.00 85.31 96 ILE A N 1
ATOM 759 C CA . ILE A 1 96 ? -24.187 3.878 41.064 1.00 85.31 96 ILE A CA 1
ATOM 760 C C . ILE A 1 96 ? -24.017 4.363 42.510 1.00 85.31 96 ILE A C 1
ATOM 762 O O . ILE A 1 96 ? -24.969 4.269 43.282 1.00 85.31 96 ILE A O 1
ATOM 766 N N . GLU A 1 97 ? -22.882 4.973 42.857 1.00 87.25 97 GLU A N 1
ATOM 767 C CA . GLU A 1 97 ? -22.620 5.450 44.226 1.00 87.25 97 GLU A CA 1
ATOM 768 C C . GLU A 1 97 ? -23.631 6.518 44.689 1.00 87.25 97 GLU A C 1
ATOM 770 O O . GLU A 1 97 ? -24.159 6.462 45.803 1.00 87.25 97 GLU A O 1
ATOM 775 N N . TRP A 1 98 ? -24.000 7.458 43.809 1.00 81.00 98 TRP A N 1
ATOM 776 C CA . TRP A 1 98 ? -25.060 8.429 44.115 1.00 81.00 98 TRP A CA 1
ATOM 777 C C . TRP A 1 98 ? -26.427 7.770 44.305 1.00 81.00 98 TRP A C 1
ATOM 779 O O . TRP A 1 98 ? -27.205 8.218 45.150 1.00 81.00 98 TRP A O 1
ATOM 789 N N . SER A 1 99 ? -26.737 6.727 43.528 1.00 83.00 99 SER A N 1
ATOM 790 C CA . SER A 1 99 ? -28.012 6.014 43.647 1.00 83.00 99 SER A CA 1
ATOM 791 C C . SER A 1 99 ? -28.142 5.293 44.988 1.00 83.00 99 SER A C 1
ATOM 793 O O . SER A 1 99 ? -29.202 5.371 45.609 1.00 83.00 99 SER A O 1
ATOM 795 N N . GLU A 1 100 ? -27.052 4.695 45.477 1.00 85.19 100 GLU A N 1
ATOM 796 C CA . GLU A 1 100 ? -27.005 4.056 46.792 1.00 85.19 100 GLU A CA 1
ATOM 797 C C . GLU A 1 100 ? -27.192 5.091 47.905 1.00 85.19 100 GLU A C 1
ATOM 799 O O . GLU A 1 100 ? -28.005 4.887 48.804 1.00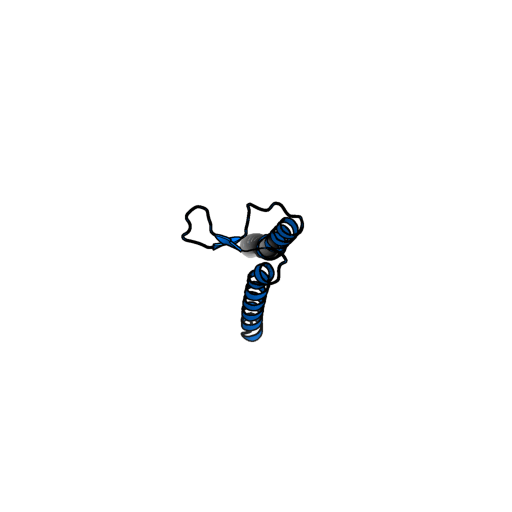 85.19 100 GLU A O 1
ATOM 804 N N . GLN A 1 101 ? -26.520 6.244 47.812 1.00 83.69 101 GLN A N 1
ATOM 805 C CA . GLN A 1 101 ? -26.614 7.285 48.837 1.00 83.69 101 GLN A CA 1
ATOM 806 C C . GLN A 1 101 ? -28.014 7.920 48.934 1.00 83.69 101 GLN A C 1
ATOM 808 O O 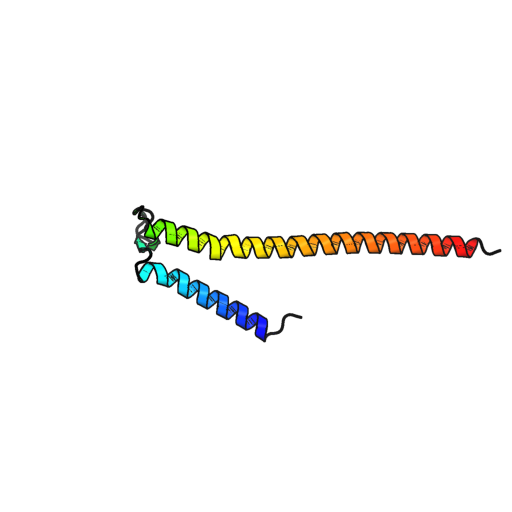. GLN A 1 101 ? -28.470 8.251 50.029 1.00 83.69 101 GLN A O 1
ATOM 813 N N . MET A 1 102 ? -28.722 8.074 47.813 1.00 80.75 102 MET A N 1
ATOM 814 C CA . MET A 1 102 ? -30.092 8.600 47.822 1.00 80.75 102 MET A CA 1
ATOM 815 C C . MET A 1 102 ? -31.093 7.632 48.464 1.00 80.75 102 MET A C 1
ATOM 817 O O . MET A 1 102 ? -32.044 8.090 49.101 1.00 80.75 102 MET A O 1
ATOM 821 N N . ASP A 1 103 ? -30.886 6.321 48.326 1.00 80.00 103 ASP A N 1
ATOM 822 C CA . ASP A 1 103 ? -31.783 5.312 48.897 1.00 80.00 103 ASP A CA 1
ATOM 823 C C . ASP A 1 103 ? -31.728 5.322 50.432 1.00 80.00 103 ASP A C 1
ATOM 825 O O . ASP A 1 103 ? -32.761 5.319 51.099 1.00 80.00 103 ASP A O 1
ATOM 829 N N . VAL A 1 104 ? -30.532 5.493 51.008 1.00 78.31 104 VAL A N 1
ATOM 830 C CA . VAL A 1 104 ? -30.357 5.611 52.469 1.00 78.31 104 VAL A CA 1
ATOM 831 C C . VAL A 1 104 ? -30.986 6.880 53.054 1.00 78.31 104 VAL A C 1
ATOM 833 O O . VAL A 1 104 ? -31.320 6.912 54.236 1.00 78.31 104 VAL A O 1
ATOM 836 N N . THR A 1 105 ? -31.144 7.937 52.253 1.00 77.00 105 THR A N 1
ATOM 837 C CA . THR A 1 105 ? -31.744 9.207 52.707 1.00 77.00 105 THR A CA 1
ATOM 838 C C . THR A 1 105 ? -33.268 9.247 52.623 1.00 77.00 105 THR A C 1
ATOM 840 O O . THR A 1 105 ? -33.872 10.211 53.096 1.00 77.00 105 THR A O 1
ATOM 843 N N . LYS A 1 106 ? -33.910 8.218 52.056 1.00 69.62 106 LYS A N 1
ATOM 844 C CA . LYS A 1 106 ? -35.368 8.077 52.107 1.00 69.62 106 LYS A CA 1
ATOM 845 C C . LYS A 1 106 ? -35.784 7.489 53.456 1.00 69.62 106 LYS A C 1
ATOM 847 O O . LYS A 1 106 ? -35.940 6.281 53.599 1.00 69.62 106 LYS A O 1
ATOM 852 N N . VAL A 1 107 ? -35.971 8.376 54.427 1.00 61.34 107 VAL A N 1
ATOM 853 C CA . VAL A 1 107 ? -36.683 8.140 55.694 1.00 61.34 107 VAL A CA 1
ATOM 854 C C . VAL A 1 107 ? -37.975 8.938 55.713 1.00 61.34 107 VAL A C 1
ATOM 856 O O . VAL A 1 107 ? -37.949 10.100 55.248 1.00 61.34 107 VAL A O 1
#

Organism: Tetraodon nigroviridis (NCBI:txid99883)

pLDDT: mean 88.32, std 6.99, range [60.16, 96.94]

Sequence (107 aa):
KMTVQSYNLLIAAAWLNAVFWSSMPVVGWAAYAPDPTGATCTINWRQNNVSFISYTMAVISVNFILPLFVMFYCYYNVSVTVKQYKANNCLDNINIEWSEQMDVTKV